Protein AF-V5GTI0-F1 (afdb_monomer_lite)

Radius of gyration: 15.04 Å; chains: 1; bounding box: 35×27×39 Å

Secondary structure (DSSP, 8-state):
----HHHHHHTT----S--B-TTT-SB--HHIIIIISHHHHHHHHHHHHHHT-----SHHHHHHT---EETTEEHHHHHHHHHHHHHHHHHHHHH---

Structure (mmCIF, N/CA/C/O backbone):
data_AF-V5GTI0-F1
#
_entry.id   AF-V5GTI0-F1
#
loop_
_atom_site.group_PDB
_atom_site.id
_atom_site.type_symbol
_atom_site.label_atom_id
_atom_site.label_alt_id
_atom_site.label_comp_id
_atom_site.label_asym_id
_atom_site.label_entity_id
_atom_site.label_seq_id
_atom_site.pdbx_PDB_ins_code
_atom_site.Cartn_x
_atom_site.Cartn_y
_atom_site.Cartn_z
_atom_site.occupancy
_atom_site.B_iso_or_equiv
_atom_site.auth_seq_id
_atom_site.auth_comp_id
_atom_site.auth_asym_id
_atom_site.auth_atom_id
_atom_site.pdbx_PDB_model_num
ATOM 1 N N . THR A 1 1 ? -2.026 -0.475 -13.743 1.00 56.34 1 THR A N 1
ATOM 2 C CA . THR A 1 1 ? -1.540 -1.830 -13.412 1.00 56.34 1 THR A CA 1
ATOM 3 C C . THR A 1 1 ? -0.558 -1.761 -12.251 1.00 56.34 1 THR A C 1
ATOM 5 O O . THR A 1 1 ? 0.270 -0.854 -12.219 1.00 56.34 1 THR A O 1
ATOM 8 N N . LEU A 1 2 ? -0.664 -2.672 -11.271 1.00 62.97 2 LEU A N 1
ATOM 9 C CA . LEU A 1 2 ? 0.319 -2.792 -10.177 1.00 62.97 2 LEU A CA 1
ATOM 10 C C . LEU A 1 2 ? 1.748 -2.958 -10.743 1.00 62.97 2 LEU A C 1
ATOM 12 O O . LEU A 1 2 ? 1.900 -3.523 -11.830 1.00 62.97 2 LEU A O 1
ATOM 16 N N . PRO A 1 3 ? 2.804 -2.468 -10.068 1.00 65.50 3 PRO A N 1
ATOM 17 C CA . PRO A 1 3 ? 4.175 -2.756 -10.472 1.00 65.50 3 PRO A CA 1
ATOM 18 C C . PRO A 1 3 ? 4.434 -4.249 -10.374 1.00 65.50 3 PRO A C 1
ATOM 20 O O . PRO A 1 3 ? 4.487 -4.823 -9.293 1.00 65.50 3 PRO A O 1
ATOM 23 N N . VAL A 1 4 ? 4.646 -4.856 -11.527 1.00 76.50 4 VAL A N 1
ATOM 24 C CA . VAL A 1 4 ? 5.281 -6.169 -11.647 1.00 76.50 4 VAL A CA 1
ATOM 25 C C . VAL A 1 4 ? 6.637 -6.029 -12.332 1.00 76.50 4 VAL A C 1
ATOM 27 O O . VAL A 1 4 ? 7.197 -7.012 -12.783 1.00 76.50 4 VAL A O 1
ATOM 30 N N . LYS A 1 5 ? 7.172 -4.802 -12.432 1.00 83.50 5 LYS A N 1
ATOM 31 C CA . LYS A 1 5 ? 8.423 -4.509 -13.142 1.00 83.50 5 LYS A CA 1
ATOM 32 C C . LYS A 1 5 ? 9.610 -5.322 -12.600 1.00 83.50 5 LYS A C 1
ATOM 34 O O . LYS A 1 5 ? 10.248 -5.967 -13.423 1.00 83.50 5 LYS A O 1
ATOM 39 N N . PRO A 1 6 ? 9.859 -5.384 -11.273 1.00 87.44 6 PRO A N 1
ATOM 40 C CA . PRO A 1 6 ? 10.920 -6.248 -10.749 1.00 87.44 6 PRO A CA 1
ATOM 41 C C . PRO A 1 6 ? 10.69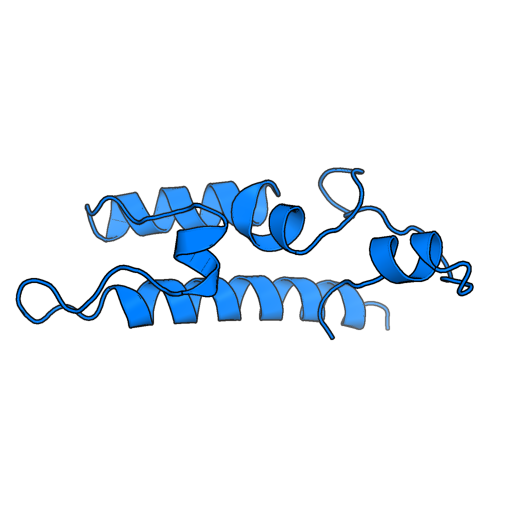9 -7.725 -11.099 1.00 87.44 6 PRO A C 1
ATOM 43 O O . PRO A 1 6 ? 11.611 -8.396 -11.557 1.00 87.44 6 PRO A O 1
ATOM 46 N N . TRP A 1 7 ? 9.458 -8.213 -10.988 1.00 88.25 7 TRP A N 1
ATOM 47 C CA . TRP A 1 7 ? 9.120 -9.597 -11.335 1.00 88.25 7 TRP A CA 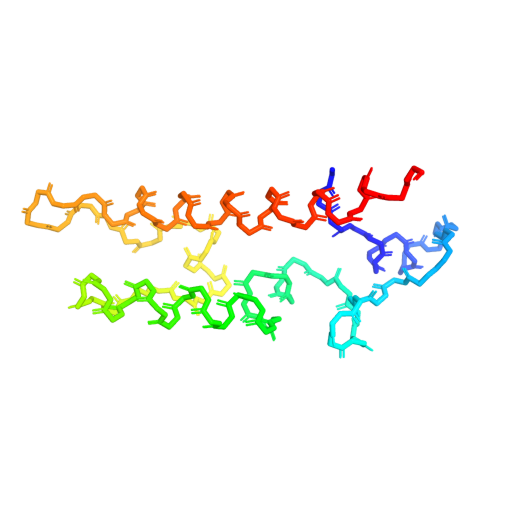1
ATOM 48 C C . TRP A 1 7 ? 9.312 -9.905 -12.831 1.00 88.25 7 TRP A C 1
ATOM 50 O O . TRP A 1 7 ? 9.777 -10.982 -13.187 1.00 88.25 7 TRP A O 1
ATOM 60 N N . LEU A 1 8 ? 8.964 -8.971 -13.723 1.00 88.25 8 LEU A N 1
ATOM 61 C CA . LEU A 1 8 ? 9.165 -9.117 -15.169 1.00 88.25 8 LEU A CA 1
ATOM 62 C C . LEU A 1 8 ? 10.657 -9.186 -15.513 1.00 88.25 8 LEU A C 1
ATOM 64 O O . LEU A 1 8 ? 11.059 -10.062 -16.278 1.00 88.25 8 LEU A O 1
ATOM 68 N N . GLU A 1 9 ? 11.464 -8.312 -14.909 1.00 89.88 9 GLU A N 1
ATOM 69 C CA . GLU A 1 9 ? 12.921 -8.312 -15.060 1.00 89.88 9 GLU A CA 1
ATOM 70 C C . GLU A 1 9 ? 13.534 -9.630 -14.554 1.00 89.88 9 GLU A C 1
ATOM 72 O O . GLU A 1 9 ? 14.307 -10.261 -15.273 1.00 89.88 9 GLU A O 1
ATOM 77 N N . GLU A 1 10 ? 13.102 -10.126 -13.388 1.00 89.62 10 GLU A N 1
ATOM 78 C CA . GLU A 1 10 ? 13.500 -11.440 -12.849 1.00 89.62 10 GLU A CA 1
ATOM 79 C C . GLU A 1 10 ? 13.142 -12.611 -13.781 1.00 89.62 10 GLU A C 1
ATOM 81 O O . GLU A 1 10 ? 13.812 -13.644 -13.779 1.00 89.62 10 GLU A O 1
ATOM 86 N N . LYS A 1 11 ? 12.087 -12.474 -14.593 1.00 92.31 11 LYS A N 1
ATOM 87 C CA . LYS A 1 11 ? 11.678 -13.470 -15.596 1.00 92.31 11 LYS A CA 1
ATOM 88 C C . LYS A 1 11 ? 12.365 -13.298 -16.952 1.00 92.31 11 LYS A C 1
ATOM 90 O O . LYS A 1 11 ? 12.040 -14.037 -17.879 1.00 92.31 11 LYS A O 1
ATOM 95 N N . GLY A 1 12 ? 13.309 -12.365 -17.076 1.00 91.00 12 GLY A N 1
ATOM 96 C CA . GLY A 1 12 ? 14.023 -12.086 -18.323 1.00 91.00 12 GLY A CA 1
ATOM 97 C C . GLY A 1 12 ? 13.168 -11.370 -19.370 1.00 91.00 12 GLY A C 1
ATOM 98 O O . GLY A 1 12 ? 13.535 -11.328 -20.543 1.00 91.00 12 GLY A O 1
ATOM 99 N N . ILE A 1 13 ? 12.021 -10.816 -18.969 1.00 89.94 13 ILE A N 1
ATOM 100 C CA . ILE A 1 13 ? 11.177 -10.007 -19.843 1.00 89.94 13 ILE A CA 1
ATOM 101 C C . ILE A 1 13 ? 11.738 -8.589 -19.837 1.00 89.94 13 ILE A C 1
ATOM 103 O O . ILE A 1 13 ? 11.964 -8.004 -18.780 1.00 89.94 13 ILE A O 1
ATOM 107 N N . PHE A 1 14 ? 11.946 -8.022 -21.025 1.00 87.31 14 PHE A N 1
ATOM 108 C CA . PHE A 1 14 ? 12.428 -6.652 -21.153 1.00 87.31 14 PHE A CA 1
ATOM 109 C C . PHE A 1 14 ? 11.451 -5.663 -20.501 1.00 87.31 14 PHE A C 1
ATOM 111 O O . PHE A 1 14 ? 10.274 -5.600 -20.866 1.00 87.31 14 PHE A O 1
ATOM 118 N N . VAL A 1 15 ? 11.957 -4.860 -19.564 1.00 84.31 15 VAL A N 1
ATOM 119 C CA . VAL A 1 15 ? 11.214 -3.774 -18.922 1.00 84.31 15 VAL A CA 1
ATOM 120 C C . VAL A 1 15 ? 11.891 -2.452 -19.276 1.00 84.31 15 VAL A C 1
ATOM 122 O O . VAL A 1 15 ? 13.056 -2.260 -18.935 1.00 84.31 15 VAL A O 1
ATOM 125 N N . PRO A 1 16 ? 11.197 -1.518 -19.946 1.00 80.06 16 PRO A N 1
ATOM 126 C CA . PRO A 1 16 ? 11.770 -0.213 -20.222 1.00 80.06 16 PRO A CA 1
ATOM 127 C C . PRO A 1 16 ? 11.860 0.626 -18.939 1.00 80.06 16 PRO A C 1
ATOM 129 O O . PRO A 1 16 ? 10.985 0.561 -18.061 1.00 80.06 16 PRO A O 1
ATOM 132 N N . TRP A 1 17 ? 12.877 1.492 -18.897 1.00 82.75 17 TRP A N 1
ATOM 133 C CA . TRP A 1 17 ? 13.164 2.410 -17.788 1.00 82.75 17 TRP A CA 1
ATOM 134 C C . TRP A 1 17 ? 13.540 1.690 -16.486 1.00 82.75 17 TRP A C 1
ATOM 136 O O . TRP A 1 17 ? 13.910 0.523 -16.481 1.00 82.75 17 TRP A O 1
ATOM 146 N N . SER A 1 18 ? 13.485 2.403 -15.359 1.00 85.19 18 SER A N 1
ATOM 147 C CA . SER A 1 18 ? 13.810 1.822 -14.059 1.00 85.19 18 SER A CA 1
ATOM 148 C C . SER A 1 18 ? 12.678 0.941 -13.513 1.00 85.19 18 SER A C 1
ATOM 150 O O . SER A 1 18 ? 11.487 1.256 -13.648 1.00 85.19 18 SER A O 1
ATOM 152 N N . VAL A 1 19 ? 13.075 -0.137 -12.833 1.00 87.69 19 VAL A N 1
ATOM 153 C CA . VAL A 1 19 ? 12.216 -0.975 -11.979 1.00 87.69 19 VAL A CA 1
ATOM 154 C C . VAL A 1 19 ? 12.082 -0.425 -10.553 1.00 87.69 19 VAL A C 1
ATOM 156 O O . VAL A 1 19 ? 11.332 -0.973 -9.744 1.00 87.69 19 VAL A O 1
ATOM 159 N N . ASN A 1 20 ? 12.807 0.652 -10.234 1.00 89.19 20 ASN A N 1
ATOM 160 C CA . ASN A 1 20 ? 12.846 1.232 -8.900 1.00 89.19 20 ASN A CA 1
ATOM 161 C C . ASN A 1 20 ? 11.730 2.256 -8.682 1.00 89.19 20 ASN A C 1
ATOM 163 O O . ASN A 1 20 ? 11.340 2.991 -9.589 1.00 89.19 20 ASN A O 1
ATOM 167 N N . CYS A 1 21 ? 11.278 2.353 -7.436 1.00 88.06 21 CYS A N 1
ATOM 168 C CA . CYS A 1 21 ? 10.360 3.382 -6.988 1.00 88.06 21 CYS A CA 1
ATOM 169 C C . CYS A 1 21 ? 11.015 4.762 -7.110 1.00 88.06 21 CYS A C 1
ATOM 171 O O . CYS A 1 21 ? 12.169 4.952 -6.711 1.00 88.06 21 CYS A O 1
ATOM 173 N N . LEU A 1 22 ? 10.257 5.740 -7.607 1.00 84.75 22 LEU A N 1
ATOM 174 C CA . LEU A 1 22 ? 10.735 7.108 -7.811 1.00 84.75 22 LEU A CA 1
ATOM 175 C C . LEU A 1 22 ? 11.175 7.783 -6.500 1.00 84.75 22 LEU A C 1
ATOM 177 O O . LEU A 1 22 ? 12.165 8.513 -6.491 1.00 84.75 22 LEU A O 1
ATOM 181 N N . LEU A 1 23 ? 10.466 7.507 -5.400 1.00 87.31 23 LEU A N 1
ATOM 182 C CA . LEU A 1 23 ? 10.702 8.132 -4.096 1.00 87.31 23 LEU A CA 1
ATOM 183 C C . LEU A 1 23 ? 11.858 7.477 -3.341 1.00 87.31 23 LEU A C 1
ATOM 185 O O . LEU A 1 23 ? 12.755 8.152 -2.847 1.00 87.31 23 LEU A O 1
ATOM 189 N N . CYS A 1 24 ? 11.836 6.148 -3.245 1.00 90.44 24 CYS A N 1
ATOM 190 C CA . CYS A 1 24 ? 12.765 5.411 -2.389 1.00 90.44 24 CYS A CA 1
ATOM 191 C C . CYS A 1 24 ? 14.000 4.884 -3.125 1.00 90.44 24 CYS A C 1
ATOM 193 O O . CYS A 1 24 ? 14.915 4.397 -2.467 1.00 90.44 24 CYS A O 1
ATOM 195 N N . ARG A 1 25 ? 14.025 4.932 -4.467 1.00 90.00 25 ARG A N 1
ATOM 196 C CA . ARG A 1 25 ? 15.111 4.407 -5.320 1.00 90.00 25 ARG A CA 1
ATOM 197 C C . ARG A 1 25 ? 15.439 2.921 -5.092 1.00 90.00 25 ARG A C 1
ATOM 199 O O . ARG A 1 25 ? 16.535 2.476 -5.416 1.00 90.00 25 ARG A O 1
ATOM 206 N N . LYS A 1 26 ? 14.479 2.148 -4.579 1.00 90.44 26 LYS A N 1
ATOM 207 C CA . LYS A 1 26 ? 14.552 0.690 -4.366 1.00 90.44 26 LYS A CA 1
ATOM 208 C C . LYS A 1 26 ? 13.618 -0.041 -5.335 1.00 90.44 26 LYS A C 1
ATOM 210 O O . LYS A 1 26 ? 12.668 0.601 -5.789 1.00 90.44 26 LYS A O 1
ATOM 215 N N . PRO A 1 27 ? 13.824 -1.341 -5.613 1.00 89.88 27 PRO A N 1
ATOM 216 C CA . PRO A 1 27 ? 12.926 -2.120 -6.463 1.00 89.88 27 PRO A CA 1
ATOM 217 C C . PRO A 1 27 ? 11.465 -1.971 -6.034 1.00 89.88 27 PRO A C 1
ATOM 219 O O . PRO A 1 27 ? 11.116 -2.162 -4.868 1.00 89.88 27 PRO A O 1
ATOM 222 N N . GLU A 1 28 ? 10.604 -1.585 -6.973 1.00 88.94 28 GLU A N 1
ATOM 223 C CA . GLU A 1 28 ? 9.204 -1.279 -6.690 1.00 88.94 28 GLU A CA 1
ATOM 224 C C . GLU A 1 28 ? 8.361 -2.560 -6.675 1.00 88.94 28 GLU A C 1
ATOM 226 O O . GLU A 1 28 ? 7.753 -2.938 -7.675 1.00 88.94 28 GLU A O 1
ATOM 231 N N . THR A 1 29 ? 8.348 -3.257 -5.540 1.00 90.00 29 THR A N 1
ATOM 232 C CA . THR A 1 29 ? 7.517 -4.450 -5.312 1.00 90.00 29 THR A CA 1
ATOM 233 C C . THR A 1 29 ? 6.152 -4.088 -4.712 1.00 90.00 29 THR A C 1
ATOM 235 O O . THR A 1 29 ? 5.923 -2.955 -4.281 1.00 90.00 29 THR A O 1
ATOM 238 N N . ILE A 1 30 ? 5.231 -5.059 -4.647 1.00 8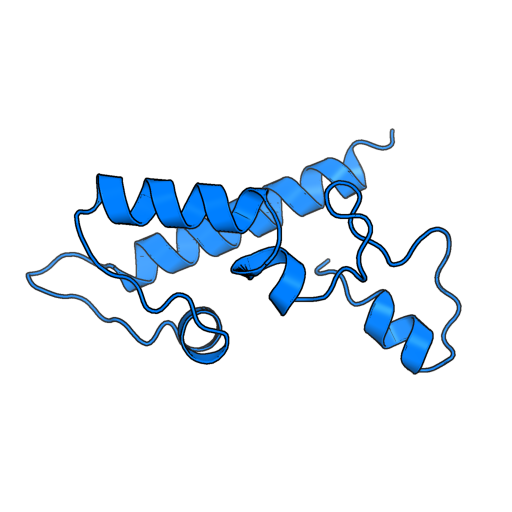8.69 30 ILE A N 1
ATOM 239 C CA . ILE A 1 30 ? 3.937 -4.900 -3.955 1.00 88.69 30 ILE A CA 1
ATOM 240 C C . ILE A 1 30 ? 4.160 -4.538 -2.481 1.00 88.69 30 ILE A C 1
ATOM 242 O O . ILE A 1 30 ? 3.575 -3.572 -1.996 1.00 88.69 30 ILE A O 1
ATOM 246 N N . ASN A 1 31 ? 5.044 -5.270 -1.797 1.00 90.75 31 ASN A N 1
ATOM 247 C CA . ASN A 1 31 ? 5.389 -4.995 -0.403 1.00 90.75 31 ASN A CA 1
ATOM 248 C C . ASN A 1 31 ? 5.980 -3.590 -0.259 1.00 90.75 31 ASN A C 1
ATOM 250 O O . ASN A 1 31 ? 5.534 -2.827 0.593 1.00 90.75 31 ASN A O 1
ATOM 254 N N . HIS A 1 32 ? 6.882 -3.197 -1.167 1.00 91.94 32 HIS A N 1
ATOM 255 C CA . HIS A 1 32 ? 7.444 -1.857 -1.128 1.00 91.94 32 HIS A CA 1
ATOM 256 C C . HIS A 1 32 ? 6.357 -0.786 -1.242 1.00 91.94 32 HIS A C 1
ATOM 258 O O . HIS A 1 32 ? 6.286 0.096 -0.398 1.00 91.94 32 HIS A O 1
ATOM 264 N N . ILE A 1 33 ? 5.477 -0.856 -2.244 1.00 90.88 33 ILE A N 1
ATOM 265 C CA . ILE A 1 33 ? 4.459 0.184 -2.446 1.00 90.88 33 ILE A CA 1
ATOM 266 C C . ILE A 1 33 ? 3.505 0.321 -1.271 1.00 90.88 33 ILE A C 1
ATOM 268 O O . ILE A 1 33 ? 3.129 1.450 -0.969 1.00 90.88 33 ILE A O 1
ATOM 272 N N . PHE A 1 34 ? 3.081 -0.793 -0.677 1.00 93.62 34 PHE A N 1
ATOM 273 C CA . PHE A 1 34 ? 2.012 -0.789 0.318 1.00 93.62 34 PHE A CA 1
ATOM 274 C C . PHE A 1 34 ? 2.498 -0.812 1.762 1.00 93.62 34 PHE A C 1
ATOM 276 O O . PHE A 1 34 ? 1.678 -0.578 2.641 1.00 93.62 34 PHE A O 1
ATOM 283 N N . LEU A 1 35 ? 3.776 -1.089 2.026 1.00 94.25 35 LEU A N 1
ATOM 284 C CA . LEU A 1 35 ? 4.323 -1.175 3.384 1.00 94.25 35 LEU A CA 1
ATOM 285 C C . LEU A 1 35 ? 5.559 -0.290 3.547 1.00 94.25 35 LEU A C 1
ATOM 287 O O . LEU A 1 35 ? 5.584 0.564 4.426 1.00 94.25 35 LEU A O 1
ATOM 291 N N . ASP A 1 36 ? 6.565 -0.469 2.688 1.00 94.06 36 ASP A N 1
ATOM 292 C CA . ASP A 1 36 ? 7.911 0.064 2.959 1.00 94.06 36 ASP A CA 1
ATOM 293 C C . ASP A 1 36 ? 8.191 1.435 2.329 1.00 94.06 36 ASP A C 1
ATOM 295 O O . ASP A 1 36 ? 9.206 2.073 2.618 1.00 94.06 36 ASP A O 1
ATOM 299 N N . CYS A 1 37 ? 7.357 1.874 1.391 1.00 93.69 37 CYS A N 1
ATOM 300 C CA . CYS A 1 37 ? 7.531 3.152 0.722 1.00 93.69 37 CYS A CA 1
ATOM 301 C C . CYS A 1 37 ? 7.087 4.293 1.637 1.00 93.69 37 CYS A C 1
ATOM 303 O O . CYS A 1 37 ? 6.127 4.148 2.390 1.00 93.69 37 CYS A O 1
ATOM 305 N N . TRP A 1 38 ? 7.731 5.455 1.513 1.00 93.31 38 TRP A N 1
ATOM 306 C CA . TRP A 1 38 ? 7.420 6.631 2.328 1.00 93.31 38 TRP A CA 1
ATOM 307 C C . TRP A 1 38 ? 5.928 6.978 2.332 1.00 93.31 38 TRP A C 1
ATOM 309 O O . TRP A 1 38 ? 5.360 7.146 3.406 1.00 93.31 38 TRP A O 1
ATOM 319 N N . ASP A 1 39 ? 5.271 6.997 1.166 1.00 91.69 39 ASP A N 1
ATOM 320 C CA . ASP A 1 39 ? 3.830 7.290 1.100 1.00 91.69 39 ASP A CA 1
ATOM 321 C C . ASP A 1 39 ? 2.990 6.289 1.904 1.00 91.69 39 ASP A C 1
ATOM 323 O O . ASP A 1 39 ? 2.025 6.687 2.548 1.00 91.69 39 ASP A O 1
ATOM 327 N N . ALA A 1 40 ? 3.356 5.003 1.889 1.00 94.31 40 ALA A N 1
ATOM 328 C CA . ALA A 1 40 ? 2.640 3.981 2.643 1.00 94.31 40 ALA A CA 1
ATOM 329 C C . ALA A 1 40 ? 2.865 4.132 4.142 1.00 94.31 40 ALA A C 1
ATOM 331 O O . ALA A 1 40 ? 1.899 4.155 4.901 1.00 94.31 40 ALA A O 1
ATOM 332 N N . VAL A 1 41 ? 4.120 4.301 4.564 1.00 95.50 41 VAL A N 1
ATOM 333 C CA . VAL A 1 41 ? 4.469 4.518 5.973 1.00 95.50 41 VAL A CA 1
ATOM 334 C C . VAL A 1 41 ? 3.691 5.709 6.538 1.00 95.50 41 VAL A 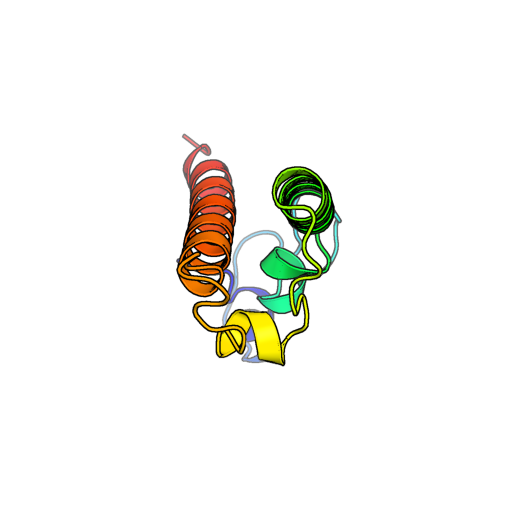C 1
ATOM 336 O O . VAL A 1 41 ? 3.069 5.587 7.593 1.00 95.50 41 VAL A O 1
ATOM 339 N N . PHE A 1 42 ? 3.655 6.835 5.818 1.00 95.38 42 PHE A N 1
ATOM 340 C CA . PHE A 1 42 ? 2.908 8.015 6.254 1.00 95.38 42 PHE A CA 1
ATOM 341 C C . PHE A 1 42 ? 1.394 7.799 6.234 1.00 95.38 42 PHE A C 1
ATOM 343 O O . PHE A 1 42 ? 0.728 8.140 7.210 1.00 95.38 42 PHE A O 1
ATOM 350 N N . GLN A 1 43 ? 0.839 7.215 5.168 1.00 95.62 43 GLN A N 1
ATOM 351 C CA . GLN A 1 43 ? -0.596 6.933 5.072 1.00 95.62 43 GLN A CA 1
ATOM 352 C C . GLN A 1 43 ? -1.069 6.060 6.239 1.00 95.62 43 GLN A C 1
ATOM 354 O O . GLN A 1 43 ? -2.091 6.359 6.857 1.00 95.62 43 GLN A O 1
ATOM 359 N N . TRP A 1 44 ? -0.328 4.999 6.559 1.00 96.75 44 TRP A N 1
ATOM 360 C CA . TRP A 1 44 ? -0.679 4.081 7.635 1.00 96.75 44 TRP A CA 1
ATOM 361 C C . TRP A 1 44 ? -0.515 4.690 9.024 1.00 96.75 44 TRP A C 1
ATOM 363 O O . TRP A 1 44 ? -1.388 4.500 9.870 1.00 96.75 44 TRP A O 1
ATOM 373 N N . ASP A 1 45 ? 0.561 5.438 9.270 1.00 97.00 45 ASP A N 1
ATOM 374 C CA . ASP A 1 45 ? 0.760 6.137 10.543 1.00 97.00 45 ASP A CA 1
ATOM 375 C C . ASP A 1 45 ? -0.361 7.156 10.800 1.00 97.00 45 ASP A C 1
ATOM 377 O O . ASP A 1 45 ? -0.977 7.151 11.869 1.00 97.00 45 ASP A O 1
ATOM 381 N N . ILE A 1 46 ? -0.699 7.969 9.793 1.00 97.12 46 ILE A N 1
ATOM 382 C CA . ILE A 1 46 ? -1.792 8.943 9.881 1.00 97.12 46 ILE A CA 1
ATOM 383 C C . ILE A 1 46 ? -3.121 8.223 10.123 1.00 97.12 46 ILE A C 1
ATOM 385 O O . ILE A 1 46 ? -3.840 8.579 11.055 1.00 97.12 46 ILE A O 1
ATOM 389 N N . LEU A 1 47 ? -3.433 7.183 9.343 1.00 96.44 47 LEU A N 1
ATOM 390 C CA . LEU A 1 47 ? -4.695 6.454 9.462 1.00 96.44 47 LEU A CA 1
ATOM 391 C C . LEU A 1 47 ? -4.881 5.838 10.854 1.00 96.44 47 LEU A C 1
ATOM 393 O O . LEU A 1 47 ? -5.937 6.010 11.462 1.00 96.44 47 LEU A O 1
ATOM 397 N N . GLN A 1 48 ? -3.862 5.155 11.379 1.00 95.94 48 GLN A N 1
ATOM 398 C CA . GLN A 1 48 ? -3.925 4.534 12.704 1.00 95.94 48 GLN A CA 1
ATOM 399 C C . GLN A 1 48 ? -4.114 5.567 13.814 1.00 95.94 48 GLN A C 1
ATOM 401 O O . GLN A 1 48 ? -4.922 5.356 14.721 1.00 95.94 48 GLN A O 1
ATOM 406 N N . ARG A 1 49 ? -3.432 6.718 13.730 1.00 97.12 49 ARG A N 1
ATOM 407 C CA . ARG A 1 49 ? -3.596 7.819 14.693 1.00 97.12 49 ARG A CA 1
ATOM 408 C C . ARG A 1 49 ? -4.982 8.451 14.610 1.00 97.12 49 ARG A C 1
ATOM 410 O O . ARG A 1 49 ? -5.573 8.740 15.649 1.00 97.12 49 ARG A O 1
ATOM 417 N N . THR A 1 50 ? -5.520 8.637 13.405 1.00 96.19 50 THR A N 1
ATOM 418 C CA . THR A 1 50 ? -6.873 9.171 13.193 1.00 96.19 50 THR A CA 1
ATOM 419 C C . THR A 1 50 ? -7.940 8.228 13.743 1.00 96.19 50 THR A C 1
ATOM 421 O O . THR A 1 50 ? -8.858 8.679 14.425 1.00 96.19 50 THR A O 1
ATOM 424 N N . LEU A 1 51 ? -7.808 6.923 13.494 1.00 93.62 51 LEU A N 1
ATOM 425 C CA . LEU A 1 51 ? -8.749 5.905 13.971 1.00 93.62 51 LEU A CA 1
ATOM 426 C C . LEU A 1 51 ? -8.517 5.499 15.432 1.00 93.62 51 LEU A C 1
ATOM 428 O O . LEU A 1 51 ? -9.368 4.826 16.011 1.00 93.62 51 LEU A O 1
ATOM 432 N N . LYS A 1 52 ? -7.379 5.891 16.022 1.00 94.25 52 LYS A N 1
ATOM 433 C CA . LYS A 1 52 ? -6.905 5.453 17.346 1.00 94.25 52 LYS A CA 1
ATOM 434 C C . LYS A 1 52 ? -6.922 3.924 17.492 1.00 94.25 52 LYS A C 1
ATOM 436 O O . LYS A 1 52 ? -7.304 3.399 18.536 1.00 94.25 52 LYS A O 1
ATOM 441 N N . LYS A 1 53 ? -6.532 3.215 16.430 1.00 92.50 53 LYS A N 1
ATOM 442 C CA . LYS A 1 53 ? -6.571 1.752 16.332 1.00 92.50 53 LYS A CA 1
ATOM 443 C C . LYS A 1 53 ? -5.285 1.244 15.693 1.00 92.50 53 LYS A C 1
ATOM 445 O O . LYS A 1 53 ? -4.843 1.797 14.689 1.00 92.50 53 LYS A O 1
ATOM 450 N N . ASP A 1 54 ? -4.734 0.185 16.276 1.00 92.56 54 ASP A N 1
ATOM 451 C CA . ASP A 1 54 ? -3.623 -0.566 15.696 1.00 92.56 54 ASP A CA 1
ATOM 452 C C . ASP A 1 54 ? -4.159 -1.471 14.580 1.00 92.56 54 ASP A C 1
ATOM 454 O O . ASP A 1 54 ? -5.071 -2.278 14.801 1.00 92.56 54 ASP A O 1
ATOM 458 N N . LEU A 1 55 ? -3.657 -1.268 13.364 1.00 93.06 55 LEU A N 1
ATOM 459 C CA . LEU A 1 55 ? -4.070 -2.001 12.171 1.00 93.06 55 LEU A CA 1
ATOM 460 C C . LEU A 1 55 ? -2.992 -3.029 11.811 1.00 93.06 55 LEU A C 1
ATOM 462 O O . LEU A 1 55 ? -1.804 -2.736 11.939 1.00 93.06 55 LEU A O 1
ATOM 466 N N . PRO A 1 56 ? -3.358 -4.215 11.289 1.00 93.25 56 PRO A N 1
ATOM 467 C CA . PRO A 1 56 ? -2.388 -5.240 10.917 1.00 93.25 56 PRO A CA 1
ATOM 468 C C . PRO A 1 56 ? -1.633 -4.860 9.629 1.00 93.25 56 PRO A C 1
ATOM 470 O O . PRO A 1 56 ? -1.879 -5.408 8.555 1.00 93.25 56 PRO A O 1
ATOM 473 N N . ILE A 1 57 ? -0.685 -3.927 9.718 1.00 94.12 57 ILE A N 1
ATOM 474 C CA . ILE A 1 57 ? 0.144 -3.458 8.596 1.00 94.12 57 ILE A CA 1
ATOM 475 C C . ILE A 1 57 ? 1.321 -4.418 8.421 1.00 94.12 57 ILE A C 1
ATOM 477 O O . ILE A 1 57 ? 2.478 -4.134 8.711 1.00 94.12 57 ILE A O 1
ATOM 481 N N . THR A 1 58 ? 0.986 -5.622 7.978 1.00 93.62 58 THR A N 1
ATOM 482 C CA . THR A 1 58 ? 1.930 -6.680 7.619 1.00 93.62 58 THR A CA 1
ATOM 483 C C . THR A 1 58 ? 1.582 -7.192 6.230 1.00 93.62 58 THR A C 1
ATOM 485 O O . THR A 1 58 ? 0.463 -6.989 5.764 1.00 93.62 58 THR A O 1
ATOM 488 N N . GLU A 1 59 ? 2.499 -7.904 5.572 1.00 91.44 59 GLU A N 1
ATOM 489 C CA . GLU A 1 59 ? 2.234 -8.527 4.266 1.00 91.44 59 GLU A CA 1
ATOM 490 C C . GLU A 1 59 ? 0.973 -9.405 4.283 1.00 91.44 59 GLU A C 1
ATOM 492 O O . GLU A 1 59 ? 0.180 -9.377 3.342 1.00 91.44 59 GLU A O 1
ATOM 497 N N . TYR A 1 60 ? 0.756 -10.147 5.372 1.00 92.19 60 TYR A N 1
ATOM 498 C CA . TYR A 1 60 ? -0.456 -10.938 5.558 1.00 92.19 60 TYR A CA 1
ATOM 499 C C . TYR A 1 60 ? -1.686 -10.041 5.751 1.00 92.19 60 TYR A C 1
ATOM 501 O O . TYR A 1 60 ? -2.697 -10.214 5.070 1.00 92.19 60 TYR A O 1
ATOM 509 N N . GLY A 1 61 ? -1.594 -9.043 6.631 1.00 91.19 61 GLY A N 1
ATOM 510 C CA . GLY A 1 61 ? -2.722 -8.177 6.963 1.00 91.19 61 GLY A CA 1
ATOM 511 C C . GLY A 1 61 ? -3.217 -7.331 5.788 1.00 91.19 61 GLY A C 1
ATOM 512 O O . GLY A 1 61 ? -4.425 -7.234 5.590 1.00 91.19 61 GLY A O 1
ATOM 513 N N . ILE A 1 62 ? -2.328 -6.808 4.934 1.00 91.88 62 ILE A N 1
ATOM 514 C CA . ILE A 1 62 ? -2.745 -6.059 3.734 1.00 91.88 62 ILE A CA 1
ATOM 515 C C . ILE A 1 62 ? -3.346 -6.952 2.640 1.00 91.88 62 ILE A C 1
ATOM 517 O O . ILE A 1 62 ? -4.130 -6.470 1.828 1.00 91.88 62 ILE A O 1
ATOM 521 N N . ARG A 1 63 ? -2.977 -8.240 2.589 1.00 90.12 63 ARG A N 1
ATOM 522 C CA . ARG A 1 63 ? -3.475 -9.188 1.577 1.00 90.12 63 ARG A CA 1
ATOM 523 C C . ARG A 1 63 ? -4.827 -9.770 1.943 1.00 90.12 63 ARG A C 1
ATOM 525 O O . ARG A 1 63 ? -5.666 -9.943 1.066 1.00 90.12 63 ARG A O 1
ATOM 532 N N . PHE A 1 64 ? -5.010 -10.095 3.217 1.00 90.56 64 PHE A N 1
ATOM 533 C CA . PHE A 1 64 ? -6.190 -10.808 3.694 1.00 90.56 64 PHE A CA 1
ATOM 534 C C . PHE A 1 64 ? -7.150 -9.928 4.486 1.00 90.56 64 PHE A C 1
ATOM 536 O O . PHE A 1 64 ? -8.208 -10.418 4.862 1.00 90.56 64 PHE A O 1
ATOM 543 N N . LEU A 1 65 ? -6.796 -8.658 4.733 1.00 90.69 65 LEU A N 1
ATOM 544 C CA . LEU A 1 65 ? -7.568 -7.731 5.562 1.00 90.69 65 LEU A CA 1
ATOM 545 C C . LEU A 1 65 ? -7.991 -8.415 6.864 1.00 90.69 65 LEU A C 1
ATOM 547 O O . LEU A 1 65 ? -9.169 -8.528 7.178 1.00 90.69 65 LEU A O 1
ATOM 551 N N . SER A 1 66 ? -7.002 -8.922 7.606 1.00 85.50 66 SER A N 1
ATOM 552 C CA . SER A 1 66 ? -7.201 -9.794 8.773 1.00 85.50 66 SER A CA 1
ATOM 553 C C . SER A 1 66 ? -7.797 -9.087 10.002 1.00 85.50 66 SER A C 1
ATOM 555 O O . SER A 1 66 ? -7.619 -9.554 11.125 1.00 85.50 66 SER A O 1
ATOM 557 N N . ILE A 1 67 ? -8.462 -7.950 9.807 1.00 85.44 67 ILE A N 1
ATOM 558 C CA . ILE A 1 67 ? -9.192 -7.191 10.814 1.00 85.44 67 ILE A CA 1
ATOM 559 C C . ILE A 1 67 ? -10.637 -7.059 10.344 1.00 85.44 67 ILE A C 1
ATOM 561 O O . ILE A 1 67 ? -10.880 -6.658 9.216 1.00 85.44 67 ILE A O 1
ATOM 565 N N . GLY A 1 68 ? -11.592 -7.442 11.184 1.00 81.06 68 GLY A N 1
ATOM 566 C CA . GLY A 1 68 ? -13.012 -7.351 10.852 1.00 81.06 68 GLY A CA 1
ATOM 567 C C . GLY A 1 68 ? -13.658 -6.073 11.374 1.00 81.06 68 GLY A C 1
ATOM 568 O O . GLY A 1 68 ? -12.997 -5.128 11.812 1.00 81.06 68 GLY A O 1
ATOM 569 N N . SER A 1 69 ? -14.988 -6.081 11.392 1.00 82.19 69 SER A N 1
ATOM 570 C CA . SER A 1 69 ? -15.760 -5.077 12.111 1.00 82.19 69 SER A CA 1
ATOM 571 C C . SER A 1 69 ? -15.627 -5.280 13.622 1.00 82.19 69 SER A C 1
ATOM 573 O O . SER A 1 69 ? -16.073 -6.299 14.152 1.00 82.19 69 SER A O 1
ATOM 575 N N . GLU A 1 70 ? -15.079 -4.296 14.327 1.00 84.25 70 GLU A N 1
ATOM 576 C CA . GLU A 1 70 ? -15.059 -4.265 15.791 1.00 84.25 70 GLU A CA 1
ATOM 577 C C . GLU A 1 70 ? -15.954 -3.122 16.275 1.00 84.25 70 GLU A C 1
ATOM 579 O O . GLU A 1 70 ? -15.869 -2.002 15.775 1.00 84.25 70 GLU A O 1
ATOM 584 N N . GLY A 1 71 ? -16.856 -3.395 17.222 1.00 83.94 71 GLY A N 1
ATOM 585 C CA . GLY A 1 71 ? -17.756 -2.366 17.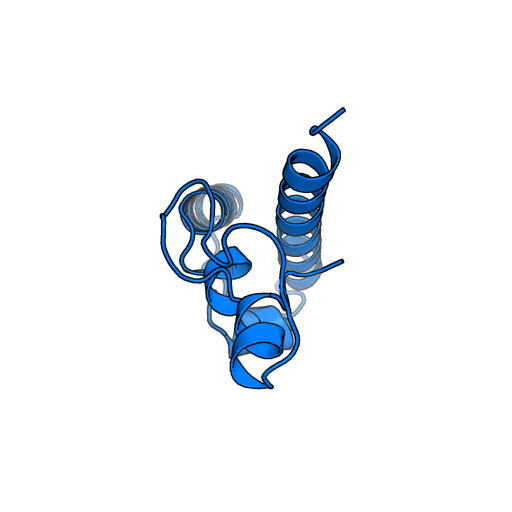763 1.00 83.94 71 GLY A CA 1
ATOM 586 C C . GLY A 1 71 ? -18.669 -1.701 16.720 1.00 83.94 71 GLY A C 1
ATOM 587 O O . GLY A 1 71 ? -19.082 -0.563 16.914 1.00 83.94 71 GLY A O 1
ATOM 588 N N . GLY A 1 72 ? -18.956 -2.380 15.601 1.00 87.50 72 GLY A N 1
ATOM 589 C CA . GLY A 1 72 ? -19.741 -1.831 14.487 1.00 87.50 72 GLY A CA 1
ATOM 590 C C . GLY A 1 72 ? -18.955 -0.926 13.529 1.00 87.50 72 GLY A C 1
ATOM 591 O O . GLY A 1 72 ? -19.537 -0.404 12.582 1.00 87.50 72 GLY A O 1
ATOM 592 N N . VAL A 1 73 ? -17.646 -0.755 13.738 1.00 90.81 73 VAL A N 1
ATOM 593 C CA . VAL A 1 73 ? -16.767 0.038 12.871 1.00 90.81 73 VAL A CA 1
ATOM 594 C C . VAL A 1 73 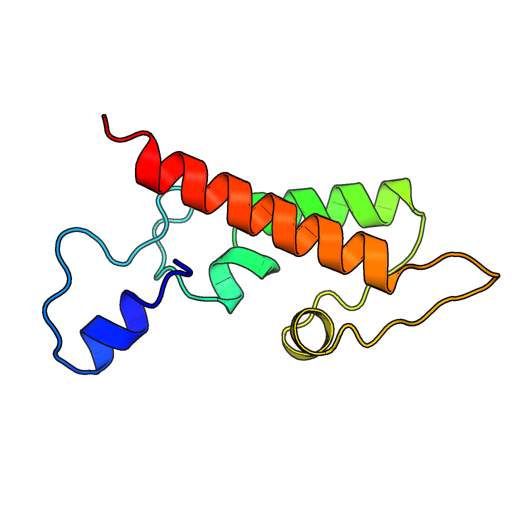? -16.066 -0.882 11.858 1.00 90.81 73 VAL A C 1
ATOM 596 O O . VAL A 1 73 ? -15.386 -1.819 12.280 1.00 90.81 73 VAL A O 1
ATOM 599 N N . PRO A 1 74 ? -16.196 -0.649 10.536 1.00 92.94 74 PRO A N 1
ATOM 600 C CA . PRO A 1 74 ? -15.622 -1.516 9.503 1.00 92.94 74 PRO A CA 1
ATOM 601 C C . PRO A 1 74 ? -14.154 -1.158 9.202 1.00 92.94 74 PRO A C 1
ATOM 603 O O . PRO A 1 74 ? -13.847 -0.408 8.271 1.00 92.94 74 PRO A O 1
ATOM 606 N N . TYR A 1 75 ? -13.225 -1.659 10.021 1.00 93.81 75 TYR A N 1
ATOM 607 C CA . TYR A 1 75 ? -11.792 -1.366 9.878 1.00 93.81 75 TYR A CA 1
ATOM 608 C C . TYR A 1 75 ? -11.163 -1.971 8.614 1.00 93.81 75 TYR A C 1
ATOM 610 O O . TYR A 1 75 ? -10.290 -1.344 8.008 1.00 93.81 75 TYR A O 1
ATOM 618 N N . ASP A 1 76 ? -11.645 -3.136 8.181 1.00 92.94 76 ASP A N 1
ATOM 619 C CA . ASP A 1 76 ? -11.329 -3.743 6.883 1.00 92.94 76 ASP A CA 1
ATOM 620 C C . ASP A 1 76 ? -11.564 -2.772 5.724 1.00 92.94 76 ASP A C 1
ATOM 622 O O . ASP A 1 76 ? -10.699 -2.599 4.864 1.00 92.94 76 ASP A O 1
ATOM 626 N N . MET A 1 77 ? -12.708 -2.088 5.723 1.00 94.06 77 MET A N 1
ATOM 627 C CA . MET A 1 77 ? -13.074 -1.144 4.672 1.00 94.06 77 MET A CA 1
ATOM 628 C C . MET A 1 77 ? -12.157 0.078 4.675 1.00 94.06 77 MET A C 1
ATOM 630 O O . MET A 1 77 ? -11.742 0.530 3.608 1.00 94.06 77 MET A O 1
ATOM 634 N N . PHE A 1 78 ? -11.768 0.593 5.844 1.00 94.62 78 PHE A N 1
ATOM 635 C CA . PHE A 1 78 ? -10.795 1.690 5.921 1.00 94.62 78 PHE A CA 1
ATOM 636 C C . PHE A 1 78 ? -9.407 1.284 5.415 1.00 94.62 78 PHE A C 1
ATOM 638 O O . PHE A 1 78 ? -8.751 2.067 4.716 1.00 94.62 78 PHE A O 1
ATOM 645 N N . MET A 1 79 ? -8.968 0.059 5.714 1.00 95.00 79 MET A N 1
ATOM 646 C CA . MET A 1 79 ? -7.729 -0.487 5.161 1.00 95.00 79 MET A CA 1
ATOM 647 C C . MET A 1 79 ? -7.821 -0.644 3.643 1.00 95.00 79 MET A C 1
ATOM 649 O O . MET A 1 79 ? -6.924 -0.194 2.931 1.00 95.00 79 MET A O 1
ATOM 653 N N . LEU A 1 80 ? -8.919 -1.206 3.133 1.00 94.94 80 LEU A N 1
ATOM 654 C CA . LEU A 1 80 ? -9.150 -1.384 1.701 1.00 94.94 80 LEU A CA 1
ATOM 655 C C . LEU A 1 80 ? -9.157 -0.046 0.951 1.00 94.94 80 LEU A C 1
ATOM 657 O O . LEU A 1 80 ? -8.522 0.081 -0.096 1.00 94.94 80 LEU A O 1
ATOM 661 N N . LEU A 1 81 ? -9.826 0.970 1.499 1.00 95.81 81 LEU A N 1
ATOM 662 C CA . LEU A 1 81 ? -9.846 2.317 0.928 1.00 95.81 81 LEU A CA 1
ATOM 663 C C . LEU A 1 81 ? -8.450 2.946 0.902 1.00 95.81 81 LEU A C 1
ATOM 665 O O . LEU A 1 81 ? -8.099 3.594 -0.084 1.00 95.81 81 LEU A O 1
ATOM 669 N N . SER A 1 82 ? -7.636 2.719 1.934 1.00 95.06 82 SER A N 1
ATOM 670 C CA . SER A 1 82 ? -6.252 3.205 1.985 1.00 95.06 82 SER A CA 1
ATOM 671 C C . SER A 1 82 ? -5.343 2.482 0.990 1.00 95.06 82 SER A C 1
ATOM 673 O O . SER A 1 82 ? -4.560 3.120 0.291 1.00 95.06 82 SER A O 1
ATOM 675 N N . LEU A 1 83 ? -5.488 1.163 0.839 1.00 94.62 83 LEU A N 1
ATOM 676 C CA . LEU A 1 83 ? -4.811 0.393 -0.212 1.00 94.62 83 LEU A CA 1
ATOM 677 C C . LEU A 1 83 ? -5.187 0.903 -1.604 1.00 94.62 83 LEU A C 1
ATOM 679 O O . LEU A 1 83 ? -4.318 1.130 -2.450 1.00 94.62 83 LEU A O 1
ATOM 683 N N . HIS A 1 84 ? -6.476 1.145 -1.834 1.00 93.19 84 HIS A N 1
ATOM 684 C CA . HIS A 1 84 ? -6.953 1.683 -3.098 1.00 93.19 84 HIS A CA 1
ATOM 685 C C . HIS A 1 84 ? -6.437 3.108 -3.351 1.00 93.19 84 HIS A C 1
ATOM 687 O O . HIS A 1 84 ? -6.028 3.403 -4.474 1.00 93.19 84 HIS A O 1
ATOM 693 N N . SER A 1 85 ? -6.399 3.983 -2.339 1.00 93.38 85 SER A N 1
ATOM 694 C CA . SER A 1 85 ? -5.879 5.348 -2.493 1.00 93.38 85 SER A CA 1
ATOM 695 C C . SER A 1 85 ? -4.388 5.344 -2.839 1.00 93.38 85 SER A C 1
ATOM 697 O O . SER A 1 85 ? -3.990 6.001 -3.801 1.00 93.38 85 SER A O 1
ATOM 699 N N . MET A 1 86 ? -3.577 4.528 -2.159 1.00 91.94 86 MET A N 1
ATOM 700 C CA . MET A 1 86 ? -2.153 4.367 -2.466 1.00 91.94 86 MET A CA 1
ATOM 701 C C . MET A 1 86 ? -1.940 3.853 -3.891 1.00 91.94 86 MET A C 1
ATOM 703 O O . MET A 1 86 ? -1.119 4.393 -4.638 1.00 91.94 86 MET A O 1
ATOM 707 N N . TRP A 1 87 ? -2.715 2.847 -4.303 1.00 89.56 87 TRP A N 1
ATOM 708 C CA . TRP A 1 87 ? -2.668 2.337 -5.670 1.00 89.56 87 TRP A CA 1
ATOM 709 C C . TRP A 1 87 ? -3.032 3.420 -6.691 1.00 89.56 87 TRP A C 1
ATOM 711 O O . TRP A 1 87 ? -2.300 3.622 -7.661 1.00 89.56 87 TRP A O 1
ATOM 721 N N . ARG A 1 88 ? -4.123 4.159 -6.461 1.00 89.31 88 ARG A N 1
ATOM 722 C CA . ARG A 1 88 ? -4.568 5.267 -7.318 1.00 89.31 88 ARG A CA 1
ATOM 723 C C . ARG A 1 88 ? -3.494 6.341 -7.458 1.00 89.31 88 ARG A C 1
ATOM 725 O O . ARG A 1 88 ? -3.222 6.753 -8.581 1.00 89.31 88 ARG A O 1
ATOM 732 N N . THR A 1 89 ? -2.860 6.754 -6.363 1.00 87.19 89 THR A N 1
ATOM 733 C CA . THR A 1 89 ? -1.777 7.750 -6.374 1.00 87.19 89 THR A CA 1
ATOM 734 C C . THR A 1 89 ? -0.581 7.263 -7.187 1.00 87.19 89 THR A C 1
ATOM 736 O O . THR A 1 89 ? -0.064 7.991 -8.032 1.00 87.19 89 THR A O 1
ATOM 739 N N . ARG A 1 90 ? -0.180 5.998 -7.023 1.00 83.38 90 ARG A N 1
ATOM 740 C CA . ARG A 1 90 ? 0.906 5.395 -7.814 1.00 83.38 90 ARG A CA 1
ATOM 741 C C . ARG A 1 90 ? 0.575 5.329 -9.298 1.00 83.38 90 ARG A C 1
ATOM 743 O O . ARG A 1 90 ? 1.436 5.597 -10.133 1.00 83.38 90 ARG A O 1
ATOM 750 N N . MET A 1 91 ? -0.667 4.990 -9.632 1.00 81.75 91 MET A N 1
ATOM 751 C CA . MET A 1 91 ? -1.126 4.982 -11.017 1.00 81.75 91 MET A CA 1
ATOM 752 C C . MET A 1 91 ? -1.185 6.385 -11.613 1.00 81.75 91 MET A C 1
ATOM 754 O O . MET A 1 91 ? -0.818 6.546 -12.771 1.00 81.75 91 MET A O 1
ATOM 758 N N . ALA A 1 92 ? -1.595 7.387 -10.834 1.00 81.81 92 ALA A N 1
ATOM 759 C CA . ALA A 1 92 ? -1.601 8.776 -11.270 1.00 81.81 92 ALA A CA 1
ATOM 760 C C . ALA A 1 92 ? -0.187 9.244 -11.626 1.00 81.81 92 ALA A C 1
ATOM 762 O O . ALA A 1 92 ? 0.003 9.743 -12.721 1.00 81.81 92 ALA A O 1
ATOM 763 N N . VAL A 1 93 ? 0.819 8.985 -10.780 1.00 73.00 93 VAL A N 1
ATOM 764 C CA . VAL A 1 93 ? 2.222 9.336 -11.082 1.00 73.00 93 VAL A CA 1
ATOM 765 C C . VAL A 1 93 ? 2.722 8.636 -12.351 1.00 73.00 93 VAL A C 1
ATOM 767 O O . VAL A 1 93 ? 3.378 9.258 -13.171 1.00 73.00 93 VAL A O 1
ATOM 770 N N . ARG A 1 94 ? 2.368 7.362 -12.559 1.00 70.06 94 ARG A N 1
ATOM 771 C CA . ARG A 1 94 ? 2.761 6.593 -13.757 1.00 70.06 94 ARG A CA 1
ATOM 772 C C . ARG A 1 94 ? 2.092 7.047 -15.054 1.00 70.06 94 ARG A C 1
ATOM 774 O O . ARG A 1 94 ? 2.589 6.723 -16.125 1.00 70.06 94 ARG A O 1
ATOM 781 N N . HIS A 1 95 ? 0.933 7.689 -14.958 1.00 66.38 95 HIS A N 1
ATOM 782 C CA . HIS A 1 95 ? 0.164 8.181 -16.103 1.00 66.38 95 HIS A CA 1
ATOM 783 C C . HIS A 1 95 ? 0.219 9.706 -16.247 1.00 66.38 95 HIS A C 1
ATOM 785 O O . HIS A 1 95 ? -0.327 10.232 -17.209 1.00 66.38 95 HIS A O 1
ATOM 791 N N . ALA A 1 96 ? 0.858 10.403 -15.305 1.00 56.84 96 ALA A N 1
ATOM 792 C CA . ALA A 1 96 ? 1.105 11.839 -15.357 1.00 56.84 96 ALA A CA 1
ATOM 793 C C . ALA A 1 96 ? 2.303 12.203 -16.249 1.00 56.84 96 ALA A C 1
ATOM 795 O O . ALA A 1 96 ? 2.551 13.385 -16.457 1.00 56.84 96 ALA A O 1
ATOM 796 N N . ASP A 1 97 ? 3.003 11.209 -16.806 1.00 45.81 97 ASP A N 1
ATOM 797 C CA . ASP A 1 97 ? 3.891 11.404 -17.951 1.00 45.81 97 ASP A CA 1
ATOM 798 C C . ASP A 1 97 ? 3.031 11.561 -19.224 1.00 45.81 97 ASP A C 1
ATOM 800 O O . ASP A 1 97 ? 2.801 10.599 -19.964 1.00 45.81 97 ASP A O 1
ATOM 804 N N . ALA A 1 98 ? 2.512 12.774 -19.431 1.00 37.00 98 ALA A N 1
ATOM 805 C CA . ALA A 1 98 ? 1.970 13.281 -20.692 1.00 37.00 98 ALA A CA 1
ATOM 806 C C . ALA A 1 98 ? 2.622 14.629 -21.016 1.00 37.00 98 ALA A C 1
ATOM 808 O O . ALA A 1 98 ? 2.724 15.467 -20.090 1.00 37.00 98 ALA A O 1
#

Organism: Ixodes ricinus (NCBI:txid34613)

pLDDT: mean 87.63, std 10.5, range [37.0, 97.12]

Sequence (98 aa):
TLPVKPWLEEKGIFVPWSVNCLLCRKPETINHIFLDCWDAVFQWDILQRTLKKDLPITEYGIRFLSIGSEGGVPYDMFMLLSLHSMWRTRMAVRHADA

Foldseek 3Di:
DQQCPVVCVVVVHDDPDDCADPQPRHRRDPCCLQAVDPLNVVLQVVLCVVVVHDQPRDPVCLVPVPDQDDPNRGVSVVSVVSSVVSVVVVVCVVPVPD